Protein AF-A0A1W2DB39-F1 (afdb_monomer)

Solvent-accessible surface area (backbone atoms only — not comparable to full-atom values): 7922 Å² total; per-residue (Å²): 133,80,80,70,75,86,68,84,59,64,65,50,78,45,66,49,69,43,60,64,84,86,75,57,62,89,77,49,56,72,51,55,67,42,79,43,90,69,86,70,98,75,77,90,87,78,76,91,59,74,46,70,48,86,85,42,77,45,51,80,91,63,46,72,50,73,58,99,90,47,73,46,73,51,60,76,87,48,55,82,57,40,64,63,52,50,52,50,50,57,61,43,54,57,68,45,56,55,41,50,76,69,68,73,45,55,73,68,53,46,52,54,40,51,50,54,38,54,62,71,76,108

Mean predicted aligned error: 7.6 Å

Secondary structure (DSSP, 8-state):
-----------EE-SSEE--TTSSPTT--EE-SEE-S---S-----SS--EEETTEEE-TT-EEEEETTEEEEEPGGGHHHHHHHHHHHHHHHTTTHHHHHTT---HHHHHHHHHHHHHTT-

Nearest PDB structures (foldseek):
  3k4i-assembly1_B  TM=7.186E-01  e=4.879E-03  Pseudomonas syringae pv. tomato
  3k4i-assembly1_C  TM=7.081E-01  e=1.511E-02  Pseudomonas syringae pv. tomato
  2dsm-assembly1_A  TM=3.440E-01  e=7.310E+00  Bacillus subtilis

InterPro domains:
  IPR005493 Ribonuclease E inhibitor RraA/RraA-like protein [PF03737] (14-73)
  IPR036704 Ribonuclease E inhibitor RraA/RraA-like superfamily [SSF89562] (14-77)

Structure (mmCIF, N/CA/C/O backbone):
data_AF-A0A1W2DB39-F1
#
_entry.id   AF-A0A1W2DB39-F1
#
loop_
_atom_site.group_PDB
_atom_site.id
_atom_site.type_symbol
_atom_site.label_atom_id
_atom_site.label_alt_id
_atom_site.label_comp_id
_atom_site.label_asym_id
_atom_site.label_entity_id
_atom_site.label_seq_id
_atom_site.pdbx_PDB_ins_code
_atom_site.Cartn_x
_atom_site.Cartn_y
_atom_site.Cartn_z
_atom_site.occupancy
_atom_site.B_iso_or_equiv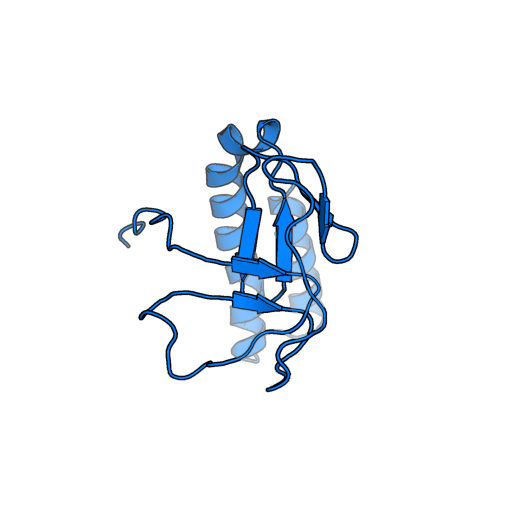
_atom_site.auth_seq_id
_atom_site.auth_comp_id
_atom_site.auth_asym_id
_atom_site.auth_atom_id
_atom_site.pdbx_PDB_model_num
ATOM 1 N N . MET A 1 1 ? 3.695 18.252 -16.732 1.00 35.41 1 MET A N 1
ATOM 2 C CA . MET A 1 1 ? 3.202 17.097 -15.960 1.00 35.41 1 MET A CA 1
ATOM 3 C C . MET A 1 1 ? 3.149 17.532 -14.507 1.00 35.41 1 MET A C 1
ATOM 5 O O . MET A 1 1 ? 4.174 17.596 -13.844 1.00 35.41 1 MET A O 1
ATOM 9 N N . THR A 1 2 ? 1.999 18.040 -14.079 1.00 26.38 2 THR A N 1
ATOM 10 C CA . THR A 1 2 ? 1.805 18.595 -12.738 1.00 26.38 2 THR A CA 1
ATOM 11 C C . THR A 1 2 ? 1.827 17.429 -11.761 1.00 26.38 2 THR A C 1
ATOM 13 O O . THR A 1 2 ? 0.973 16.551 -11.857 1.00 26.38 2 THR A O 1
ATOM 16 N N . LEU A 1 3 ? 2.811 17.386 -10.861 1.00 31.20 3 LEU A N 1
ATOM 17 C CA . LEU A 1 3 ? 2.738 16.519 -9.691 1.00 31.20 3 LEU A CA 1
ATOM 18 C C . LEU A 1 3 ? 1.482 16.955 -8.935 1.00 31.20 3 LEU A C 1
ATOM 20 O O . LEU A 1 3 ? 1.451 18.038 -8.350 1.00 31.20 3 LEU A O 1
ATOM 24 N N . SER A 1 4 ? 0.411 16.166 -9.050 1.00 30.66 4 SER A N 1
ATOM 25 C CA . SER A 1 4 ? -0.752 16.332 -8.190 1.00 30.66 4 SER A CA 1
ATOM 26 C C . SER A 1 4 ? -0.227 16.301 -6.758 1.00 30.66 4 SER A C 1
ATOM 28 O O . SER A 1 4 ? 0.588 15.421 -6.457 1.00 30.66 4 SER A O 1
ATOM 30 N N . PRO A 1 5 ? -0.632 17.231 -5.874 1.00 36.66 5 PRO A N 1
ATOM 31 C CA . PRO A 1 5 ? -0.315 17.080 -4.466 1.00 36.66 5 PRO A CA 1
ATOM 32 C C . PRO A 1 5 ? -0.752 15.671 -4.065 1.00 36.66 5 PRO A C 1
ATOM 34 O O . PRO A 1 5 ? -1.809 15.207 -4.508 1.00 36.66 5 PRO A O 1
ATOM 37 N N . VAL A 1 6 ? 0.083 14.972 -3.296 1.00 44.44 6 VAL A N 1
ATOM 38 C CA . VAL A 1 6 ? -0.325 13.768 -2.570 1.00 44.44 6 VAL A CA 1
ATOM 39 C C . VAL A 1 6 ? -1.415 14.240 -1.615 1.00 44.44 6 VAL A C 1
ATOM 41 O O . VAL A 1 6 ? -1.162 14.678 -0.495 1.00 44.44 6 VAL A O 1
ATOM 44 N N . ILE A 1 7 ? -2.640 14.312 -2.130 1.00 40.75 7 ILE A N 1
ATOM 45 C CA . ILE A 1 7 ? -3.831 14.568 -1.350 1.00 40.75 7 ILE A CA 1
ATOM 46 C C . ILE A 1 7 ? -3.890 13.365 -0.428 1.00 40.75 7 ILE A C 1
ATOM 48 O O . ILE A 1 7 ? -3.939 12.230 -0.897 1.00 40.75 7 ILE A O 1
ATOM 52 N N . ARG A 1 8 ? -3.848 13.626 0.877 1.00 53.25 8 ARG A N 1
ATOM 53 C CA . ARG A 1 8 ? -4.290 12.689 1.903 1.00 53.25 8 ARG A CA 1
ATOM 54 C C . ARG A 1 8 ? -5.754 12.371 1.601 1.00 53.25 8 ARG A C 1
ATOM 56 O O . ARG A 1 8 ? -6.651 13.034 2.118 1.00 53.25 8 ARG A O 1
ATOM 63 N N . ALA A 1 9 ? -5.987 11.455 0.668 1.00 58.12 9 ALA A N 1
ATOM 64 C CA . ALA A 1 9 ? -7.306 10.926 0.423 1.00 58.12 9 ALA A CA 1
ATOM 65 C C . ALA A 1 9 ? -7.680 10.157 1.693 1.00 58.12 9 ALA A C 1
ATOM 67 O O . ALA A 1 9 ? -6.843 9.429 2.231 1.00 58.12 9 ALA A O 1
ATOM 68 N N . PRO A 1 10 ? -8.873 10.385 2.250 1.00 68.62 10 PRO A N 1
ATOM 69 C CA . PRO A 1 10 ? -9.338 9.553 3.340 1.00 68.62 10 PRO A CA 1
ATOM 70 C C . PRO A 1 10 ? -9.423 8.112 2.813 1.00 68.62 10 PRO A C 1
ATOM 72 O O . PRO A 1 10 ? -10.058 7.862 1.794 1.00 68.62 10 PRO A O 1
ATOM 75 N N . GLU A 1 11 ? -8.730 7.194 3.475 1.00 85.06 11 GLU A N 1
ATOM 76 C CA . GLU A 1 11 ? -8.633 5.782 3.102 1.00 85.06 11 GLU A CA 1
ATOM 77 C C . GLU A 1 11 ? -8.730 4.909 4.353 1.00 85.06 11 GLU A C 1
ATOM 79 O O . GLU A 1 11 ? -8.538 5.391 5.476 1.00 85.06 11 GLU A O 1
ATOM 84 N N . ALA A 1 12 ? -9.033 3.626 4.167 1.00 91.69 12 ALA A N 1
ATOM 85 C CA . ALA A 1 12 ? -9.051 2.657 5.254 1.00 91.69 12 ALA A CA 1
ATOM 86 C C . ALA A 1 12 ? -8.316 1.373 4.876 1.00 91.69 12 ALA A C 1
ATOM 88 O O . ALA A 1 12 ? -8.427 0.864 3.761 1.00 91.69 12 ALA A O 1
ATOM 89 N N . GLN A 1 13 ? -7.621 0.804 5.856 1.00 93.25 13 GLN A N 1
ATOM 90 C CA . GLN A 1 13 ? -7.027 -0.515 5.749 1.00 93.25 13 GLN A CA 1
ATOM 91 C C . GLN A 1 13 ? -7.474 -1.376 6.926 1.00 93.25 13 GLN A C 1
ATOM 93 O O . GLN A 1 13 ? -7.499 -0.922 8.069 1.00 93.25 13 GLN A O 1
ATOM 98 N N . THR A 1 14 ? -7.830 -2.625 6.647 1.00 93.19 14 THR A N 1
ATOM 99 C CA . THR A 1 14 ? -8.242 -3.590 7.663 1.00 93.19 14 THR A CA 1
ATOM 100 C C . THR A 1 14 ? -7.838 -5.000 7.257 1.00 93.19 14 THR A C 1
ATOM 102 O O . THR A 1 14 ? -7.859 -5.353 6.081 1.00 93.19 14 THR A O 1
ATOM 105 N N . ASN A 1 15 ? -7.491 -5.833 8.234 1.00 94.69 15 ASN A N 1
ATOM 106 C CA . ASN A 1 15 ? -7.365 -7.278 8.041 1.00 94.69 15 ASN A CA 1
ATOM 107 C C . ASN A 1 15 ? -8.692 -8.027 8.258 1.00 94.69 15 ASN A C 1
ATOM 109 O O . ASN A 1 15 ? -8.723 -9.254 8.222 1.00 94.69 15 ASN A O 1
ATOM 113 N N . GLY A 1 16 ? -9.784 -7.291 8.479 1.00 93.06 16 GLY A N 1
ATOM 114 C CA . GLY A 1 16 ? -11.143 -7.810 8.544 1.00 93.06 16 GLY A CA 1
ATOM 115 C C . GLY A 1 16 ? -11.899 -7.709 7.218 1.00 93.06 16 GLY A C 1
ATOM 116 O O . GLY A 1 16 ? -11.320 -7.549 6.144 1.00 93.06 16 GLY A O 1
ATOM 117 N N . ILE A 1 17 ? -13.222 -7.796 7.324 1.00 92.50 17 ILE A N 1
ATOM 118 C CA . ILE A 1 17 ? -14.179 -7.688 6.216 1.00 92.50 17 ILE A CA 1
ATOM 119 C C . ILE A 1 17 ? -14.795 -6.289 6.144 1.00 92.50 17 ILE A C 1
ATOM 121 O O . ILE A 1 17 ? -14.853 -5.578 7.149 1.00 92.50 17 ILE A O 1
ATOM 125 N N . VAL A 1 18 ? -15.283 -5.911 4.964 1.00 92.81 18 VAL A N 1
ATOM 126 C CA . VAL A 1 18 ? -15.991 -4.643 4.727 1.00 92.81 18 VAL A CA 1
ATOM 127 C C . VAL A 1 18 ? -17.330 -4.871 4.028 1.00 92.81 18 VAL A C 1
ATOM 129 O O . VAL A 1 18 ? -17.523 -5.878 3.347 1.00 92.81 18 VAL A O 1
ATOM 132 N N . ARG A 1 19 ? -18.258 -3.927 4.204 1.00 92.50 19 ARG A N 1
ATOM 133 C CA . ARG A 1 19 ? -19.613 -3.942 3.631 1.00 92.50 19 ARG A CA 1
ATOM 134 C C . ARG A 1 19 ? -19.997 -2.558 3.109 1.00 92.50 19 ARG A C 1
ATOM 136 O O . ARG A 1 19 ? -19.197 -1.633 3.196 1.00 92.50 19 ARG A O 1
ATOM 143 N N . ASP A 1 20 ? -21.214 -2.440 2.581 1.00 91.44 20 ASP A N 1
ATOM 144 C CA . ASP A 1 20 ? -21.807 -1.177 2.117 1.00 91.44 20 ASP A CA 1
ATOM 145 C C . ASP A 1 20 ? -20.953 -0.469 1.043 1.00 91.44 20 ASP A C 1
ATOM 147 O O . ASP A 1 20 ? -20.793 0.747 1.038 1.00 91.44 20 ASP A O 1
ATOM 151 N N . MET A 1 21 ? -20.404 -1.242 0.095 1.00 88.69 21 MET A N 1
ATOM 152 C CA . MET A 1 21 ? -19.509 -0.738 -0.963 1.00 88.69 21 MET A CA 1
ATOM 153 C C . MET A 1 21 ? -20.148 0.331 -1.867 1.00 88.69 21 MET A C 1
ATOM 155 O O . MET A 1 21 ? -19.435 1.047 -2.563 1.00 88.69 21 MET A O 1
ATOM 159 N N . THR A 1 22 ? -21.480 0.424 -1.879 1.00 88.62 22 THR A N 1
ATOM 160 C CA . THR A 1 22 ? -22.242 1.445 -2.614 1.00 88.62 22 THR A CA 1
ATOM 161 C C . THR A 1 22 ? -22.401 2.754 -1.850 1.00 88.62 22 THR A C 1
ATOM 163 O O . THR A 1 22 ? -22.751 3.758 -2.460 1.00 88.62 22 THR A O 1
ATOM 166 N N . ASP A 1 23 ? -22.140 2.744 -0.542 1.00 91.44 23 ASP A N 1
ATOM 167 C CA . ASP A 1 23 ? -22.402 3.865 0.366 1.00 91.44 23 ASP A CA 1
ATOM 168 C C . ASP A 1 23 ? -21.093 4.542 0.813 1.00 91.44 23 ASP A C 1
ATOM 170 O O . ASP A 1 23 ? -21.086 5.424 1.675 1.00 91.44 23 ASP A O 1
ATOM 174 N N . LEU A 1 24 ? -19.966 4.132 0.223 1.00 88.12 24 LEU A N 1
ATOM 175 C CA . LEU A 1 24 ? -18.664 4.740 0.455 1.00 88.12 24 LEU A CA 1
ATOM 176 C C . LEU A 1 24 ? -18.602 6.141 -0.170 1.00 88.12 24 LEU A C 1
ATOM 178 O O . LEU A 1 24 ? -19.106 6.343 -1.277 1.00 88.12 24 LEU A O 1
ATOM 182 N N . PRO A 1 25 ? -17.938 7.110 0.488 1.00 88.56 25 PRO A N 1
ATOM 183 C CA . PRO A 1 25 ? -17.662 8.397 -0.130 1.00 88.56 25 PRO A CA 1
ATOM 184 C C . PRO A 1 25 ? -16.869 8.236 -1.429 1.00 88.56 25 PRO A C 1
ATOM 186 O O . PRO A 1 25 ? -16.008 7.356 -1.549 1.00 88.56 25 PRO A O 1
ATOM 189 N N . ASP A 1 26 ? -17.092 9.147 -2.375 1.00 84.94 26 ASP A N 1
ATOM 190 C CA . ASP A 1 26 ? -16.281 9.216 -3.586 1.00 84.94 26 ASP A CA 1
ATOM 191 C C . ASP A 1 26 ? -14.790 9.295 -3.229 1.00 84.94 26 ASP A C 1
ATOM 193 O O . ASP A 1 26 ? -14.364 10.135 -2.433 1.00 84.94 26 ASP A O 1
ATOM 197 N N . ARG A 1 27 ? -13.983 8.441 -3.872 1.00 84.50 27 ARG A N 1
ATOM 198 C CA . ARG A 1 27 ? -12.521 8.370 -3.689 1.00 84.50 27 ARG A CA 1
ATOM 199 C C . ARG A 1 27 ? -12.080 8.004 -2.263 1.00 84.50 27 ARG A C 1
ATOM 201 O O . ARG A 1 27 ? -11.032 8.473 -1.827 1.00 84.50 27 ARG A O 1
ATOM 208 N N . PHE A 1 28 ? -12.834 7.142 -1.579 1.00 87.69 28 PHE A N 1
ATOM 209 C CA . PHE A 1 28 ? -12.417 6.503 -0.328 1.00 87.69 28 PHE A CA 1
ATOM 210 C C . PHE A 1 28 ? -11.946 5.060 -0.596 1.00 87.69 28 PHE A C 1
ATOM 212 O O . PHE A 1 28 ? -12.761 4.133 -0.559 1.00 87.69 28 PHE A O 1
ATOM 219 N N . PRO A 1 29 ? -10.666 4.833 -0.952 1.00 88.75 29 PRO A N 1
ATOM 220 C CA . PRO A 1 29 ? -10.175 3.484 -1.191 1.00 88.75 29 PRO A CA 1
ATOM 221 C C . PRO A 1 29 ? -10.130 2.688 0.116 1.00 88.75 29 PRO A C 1
ATOM 223 O O . PRO A 1 29 ? -9.798 3.214 1.182 1.00 88.75 29 PRO A O 1
ATOM 226 N N . ILE A 1 30 ? -10.459 1.399 0.015 1.00 92.06 30 ILE A N 1
ATOM 227 C CA . ILE A 1 30 ? -10.397 0.464 1.135 1.00 92.06 30 ILE A CA 1
ATOM 228 C C . ILE A 1 30 ? -9.635 -0.788 0.722 1.00 92.06 30 ILE A C 1
ATOM 230 O O . ILE A 1 30 ? -9.984 -1.430 -0.269 1.00 92.06 30 ILE A O 1
ATOM 234 N N . LEU A 1 31 ? -8.632 -1.159 1.516 1.00 93.00 31 LEU A N 1
ATOM 235 C CA . LEU A 1 31 ? -7.978 -2.463 1.445 1.00 93.00 31 LEU A CA 1
ATOM 236 C C . LEU A 1 31 ? -8.442 -3.324 2.622 1.00 93.00 31 LEU A C 1
ATOM 238 O O . LEU A 1 31 ? -8.239 -2.967 3.784 1.00 93.00 31 LEU A O 1
ATOM 242 N N . ALA A 1 32 ? -9.076 -4.453 2.314 1.00 94.19 32 ALA A N 1
ATOM 243 C CA . ALA A 1 32 ? -9.693 -5.351 3.285 1.00 94.19 32 ALA A CA 1
ATOM 244 C C . ALA A 1 32 ? -9.380 -6.819 2.974 1.00 94.19 32 ALA A C 1
ATOM 246 O O . ALA 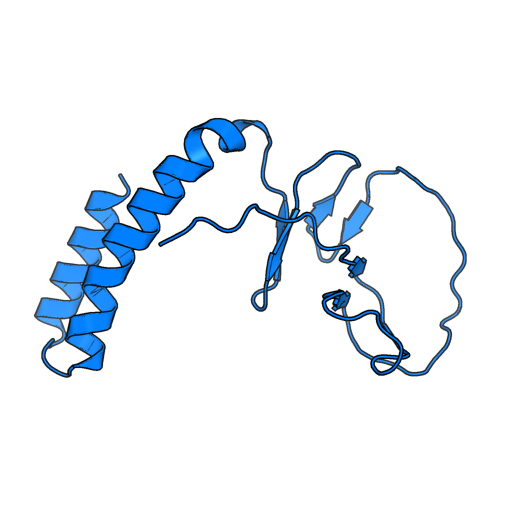A 1 32 ? -9.042 -7.162 1.843 1.00 94.19 32 ALA A O 1
ATOM 247 N N . GLY A 1 33 ? -9.554 -7.698 3.962 1.00 93.50 33 GLY A N 1
ATOM 248 C CA . GLY A 1 33 ? -9.437 -9.151 3.781 1.00 93.50 33 GLY A CA 1
ATOM 249 C C . GLY A 1 33 ? -10.577 -9.781 2.998 1.00 93.50 33 GLY A C 1
ATOM 250 O O . GLY A 1 33 ? -10.443 -10.898 2.508 1.00 93.50 33 GLY A O 1
ATOM 251 N N . GLY A 1 34 ? -11.690 -9.069 2.857 1.00 93.25 34 GLY A N 1
ATOM 252 C CA . GLY A 1 34 ? -12.809 -9.509 2.045 1.00 93.25 34 GLY A CA 1
ATOM 253 C C . GLY A 1 34 ? -13.990 -8.555 2.116 1.00 93.25 34 GLY A C 1
ATOM 254 O O . GLY A 1 34 ? -14.000 -7.600 2.893 1.00 93.25 34 GLY A O 1
ATOM 255 N N . ILE A 1 35 ? -14.994 -8.852 1.299 1.00 94.00 35 ILE A N 1
ATOM 256 C CA . ILE A 1 35 ? -16.295 -8.188 1.316 1.00 94.00 35 ILE A CA 1
ATOM 257 C C . ILE A 1 35 ? -17.302 -9.194 1.861 1.00 94.00 35 ILE A C 1
ATOM 259 O O . ILE A 1 35 ? -17.395 -10.304 1.339 1.00 94.00 35 ILE A O 1
ATOM 263 N N . ASP A 1 36 ? -18.050 -8.816 2.892 1.00 91.69 36 ASP A N 1
ATOM 264 C CA . ASP A 1 36 ? -19.061 -9.681 3.501 1.00 91.69 36 ASP A CA 1
ATOM 265 C C . ASP A 1 36 ? -20.194 -8.822 4.096 1.00 91.69 36 ASP A C 1
ATOM 267 O O . ASP A 1 36 ? -19.911 -7.815 4.743 1.00 91.69 36 ASP A O 1
ATOM 271 N N . PRO A 1 37 ? -21.479 -9.164 3.874 1.00 90.31 37 PRO A N 1
ATOM 272 C CA . PRO A 1 37 ? -22.613 -8.360 4.339 1.00 90.31 37 PRO A CA 1
ATOM 273 C C . PRO A 1 37 ? -22.885 -8.475 5.851 1.00 90.31 37 PRO A C 1
ATOM 275 O O . PRO A 1 37 ? -23.749 -7.769 6.375 1.00 90.31 37 PRO A O 1
ATOM 278 N N . SER A 1 38 ? -22.208 -9.382 6.559 1.00 84.25 38 SER A N 1
ATOM 279 C CA . SER A 1 38 ? -22.352 -9.584 7.998 1.00 84.25 38 SER A CA 1
ATOM 280 C C . SER A 1 38 ? -21.866 -8.374 8.790 1.00 84.25 38 SER A C 1
ATOM 282 O O . SER A 1 38 ? -20.951 -7.651 8.405 1.00 84.25 38 SER A O 1
ATOM 284 N N . HIS A 1 39 ? -22.454 -8.185 9.969 1.00 75.94 39 HIS A N 1
ATOM 285 C CA . HIS A 1 39 ? -22.038 -7.132 10.893 1.00 75.94 39 HIS A CA 1
ATOM 286 C C . HIS A 1 39 ? -20.774 -7.505 11.679 1.00 75.94 39 HIS A C 1
ATOM 288 O O . HIS A 1 39 ? -20.172 -6.634 12.303 1.00 75.94 39 HIS A O 1
ATOM 294 N N . GLY A 1 40 ? -20.372 -8.784 11.653 1.00 75.31 40 GLY A N 1
ATOM 295 C CA . GLY A 1 40 ? -19.339 -9.320 12.536 1.00 75.31 40 GLY A CA 1
ATOM 296 C C . GLY A 1 40 ? -19.714 -9.187 14.020 1.00 75.31 40 GLY A C 1
ATOM 297 O O . GLY A 1 40 ? -20.559 -8.389 14.416 1.00 75.31 40 GLY A O 1
ATOM 298 N N . PHE A 1 41 ? -19.092 -9.982 14.886 1.00 85.75 41 PHE A N 1
ATOM 299 C CA . PHE A 1 41 ? 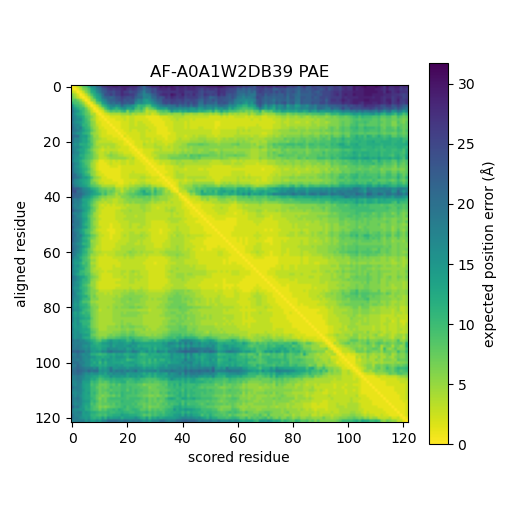-19.140 -9.720 16.326 1.00 85.75 41 PHE A CA 1
ATOM 300 C C . PHE A 1 41 ? -17.898 -8.908 16.694 1.00 85.75 41 PHE A C 1
ATOM 302 O O . PHE A 1 41 ? -16.871 -9.467 17.077 1.00 85.75 41 PHE A O 1
ATOM 309 N N . VAL A 1 42 ? -17.969 -7.593 16.472 1.00 86.25 42 VAL A N 1
ATOM 310 C CA . VAL A 1 42 ? -16.847 -6.662 16.653 1.00 86.25 42 VAL A CA 1
ATOM 311 C C . VAL A 1 42 ? -17.164 -5.620 17.721 1.00 86.25 42 VAL A C 1
ATOM 313 O O . VAL A 1 42 ? -18.286 -5.130 17.828 1.00 86.25 42 VAL A O 1
ATOM 316 N N . HIS A 1 43 ? -16.155 -5.242 18.497 1.00 91.50 43 HIS A N 1
ATOM 317 C CA . HIS A 1 43 ? -16.212 -4.117 19.425 1.00 91.50 43 HIS A CA 1
ATOM 318 C C . HIS A 1 43 ? -14.838 -3.453 19.470 1.00 91.50 43 HIS A C 1
ATOM 320 O O . HIS A 1 43 ? -13.805 -4.121 19.394 1.00 91.50 43 HIS A O 1
ATOM 326 N N . VAL A 1 44 ? -14.818 -2.128 19.596 1.00 92.94 44 VAL A N 1
ATOM 327 C CA . VAL A 1 44 ? -13.568 -1.374 19.724 1.00 92.94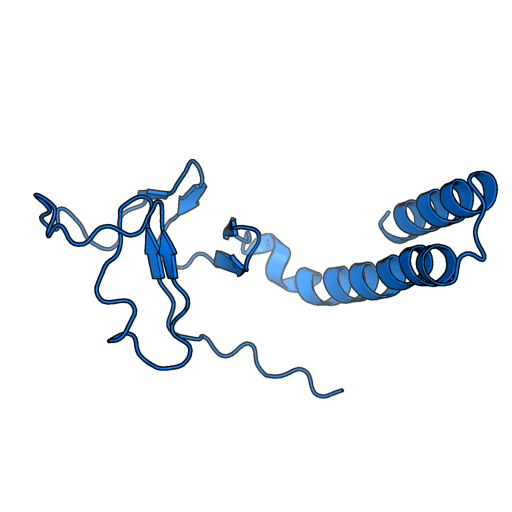 44 VAL A CA 1
ATOM 328 C C . VAL A 1 44 ? -12.933 -1.714 21.070 1.00 92.94 44 VAL A C 1
ATOM 330 O O . VAL A 1 44 ? -13.577 -1.604 22.113 1.00 92.94 44 VAL A O 1
ATOM 333 N N . ARG A 1 45 ? -11.681 -2.171 21.042 1.00 95.25 45 ARG A N 1
ATOM 334 C CA . ARG A 1 45 ? -10.894 -2.464 22.247 1.00 95.25 45 ARG A CA 1
ATOM 335 C C . ARG A 1 45 ? -10.039 -1.273 22.646 1.00 95.25 45 ARG A C 1
ATOM 337 O O . ARG A 1 45 ? -10.064 -0.862 23.799 1.00 95.25 45 ARG A O 1
ATOM 344 N N . GLU A 1 46 ? -9.303 -0.745 21.681 1.00 95.62 46 GLU A N 1
ATOM 345 C CA . GLU A 1 46 ? -8.264 0.256 21.872 1.00 95.62 46 GLU A CA 1
ATOM 346 C C . GLU A 1 46 ? -8.223 1.177 20.648 1.00 95.62 46 GLU A C 1
ATOM 348 O O . GLU A 1 46 ? -8.673 0.808 19.560 1.00 95.62 46 GLU A O 1
ATOM 353 N N . ILE A 1 47 ? -7.703 2.386 20.840 1.00 94.81 47 ILE A N 1
ATOM 354 C CA . ILE A 1 47 ? -7.444 3.377 19.794 1.00 94.81 47 ILE A CA 1
ATOM 355 C C . ILE A 1 47 ? -6.002 3.843 19.989 1.00 94.81 47 ILE A C 1
ATOM 357 O O . ILE A 1 47 ? -5.531 3.901 21.125 1.00 94.81 47 ILE A O 1
ATOM 361 N N . ASP A 1 48 ? -5.321 4.177 18.892 1.00 94.75 48 ASP A N 1
ATOM 362 C CA . ASP A 1 48 ? -3.943 4.681 18.927 1.00 94.75 48 ASP A CA 1
ATOM 363 C C . ASP A 1 48 ? -2.956 3.689 19.574 1.00 94.75 48 ASP A C 1
ATOM 365 O O . ASP A 1 48 ? -2.066 4.049 20.341 1.00 94.75 48 ASP A O 1
ATOM 369 N N . GLN A 1 49 ? -3.155 2.398 19.307 1.00 97.12 49 GLN A N 1
ATOM 370 C CA . GLN A 1 49 ? -2.229 1.344 19.715 1.00 97.12 49 GLN A CA 1
ATOM 371 C C . GLN A 1 49 ? -1.561 0.732 18.484 1.00 97.12 49 GLN A C 1
ATOM 373 O O . GLN A 1 49 ? -2.191 0.667 17.423 1.00 97.12 49 GLN A O 1
ATOM 378 N N . PRO A 1 50 ? -0.297 0.286 18.595 1.00 96.81 50 PRO A N 1
ATOM 379 C CA . PRO A 1 50 ? 0.338 -0.489 17.543 1.00 96.81 50 PRO A CA 1
ATOM 380 C C . PRO A 1 50 ? -0.470 -1.751 17.228 1.00 96.81 50 PRO A C 1
ATOM 382 O O . PRO A 1 50 ? -0.885 -2.475 18.131 1.00 96.81 50 PRO A O 1
ATOM 385 N N . VAL A 1 51 ? -0.665 -2.024 15.943 1.00 96.19 51 VAL A N 1
ATOM 386 C CA . VAL A 1 51 ? -1.398 -3.192 15.444 1.00 96.19 51 VAL A CA 1
ATOM 387 C C . VAL A 1 51 ? -0.613 -3.882 14.338 1.00 96.19 51 VAL A C 1
ATOM 389 O O . VAL A 1 51 ? 0.331 -3.326 13.778 1.00 96.19 51 VAL A O 1
ATOM 392 N N . GLU A 1 52 ? -1.035 -5.094 13.996 1.00 96.69 52 GLU A N 1
ATOM 393 C CA . GLU A 1 52 ? -0.553 -5.812 12.824 1.00 96.69 52 GLU A CA 1
ATOM 394 C C . GLU A 1 52 ? -1.709 -6.022 11.842 1.00 96.69 52 GLU A C 1
ATOM 396 O O . GLU A 1 52 ? -2.753 -6.579 12.193 1.00 96.69 52 GLU A O 1
ATOM 401 N N . VAL A 1 53 ? -1.522 -5.581 10.599 1.00 95.44 53 VAL A N 1
ATOM 402 C CA . VAL A 1 53 ? -2.491 -5.745 9.511 1.00 95.44 53 VAL A CA 1
ATOM 403 C C . VAL A 1 53 ? -1.850 -6.628 8.446 1.00 95.44 53 VAL A C 1
ATOM 405 O O . VAL A 1 53 ? -0.923 -6.201 7.772 1.00 95.44 53 VAL A O 1
ATOM 408 N N . PHE A 1 54 ? -2.306 -7.876 8.310 1.00 94.75 54 PHE A N 1
ATOM 409 C CA . PHE A 1 54 ? -1.704 -8.873 7.405 1.00 94.75 54 PHE A CA 1
ATOM 410 C C . PHE A 1 54 ? -0.176 -9.032 7.552 1.00 94.75 54 PHE A C 1
ATOM 412 O O . PHE A 1 54 ? 0.538 -9.095 6.556 1.00 94.75 54 PHE A O 1
ATOM 419 N N . GLY A 1 55 ? 0.353 -9.074 8.779 1.00 95.06 55 GLY A N 1
ATOM 420 C CA . GLY A 1 55 ? 1.803 -9.151 9.003 1.00 95.06 55 GLY A CA 1
ATOM 421 C C . GLY A 1 55 ? 2.534 -7.807 8.934 1.00 95.06 55 GLY A C 1
ATOM 422 O O . GLY A 1 55 ? 3.719 -7.748 9.252 1.00 95.06 55 GLY A O 1
ATOM 423 N N . MET A 1 56 ? 1.859 -6.720 8.542 1.00 95.88 56 MET A N 1
ATOM 424 C CA . MET A 1 56 ? 2.443 -5.382 8.496 1.00 95.88 56 MET A CA 1
ATOM 425 C C . MET A 1 56 ? 2.272 -4.676 9.850 1.00 95.88 56 MET A C 1
ATOM 427 O O . MET A 1 56 ? 1.132 -4.394 10.234 1.00 95.8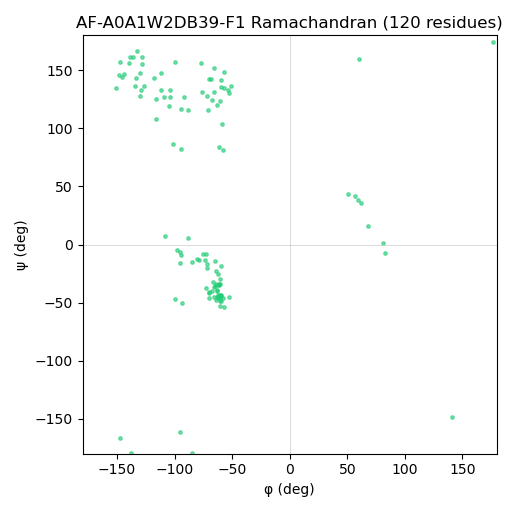8 56 MET A O 1
ATOM 431 N N . PRO A 1 57 ? 3.360 -4.347 10.571 1.00 96.12 57 PRO A N 1
ATOM 432 C CA . PRO A 1 57 ? 3.275 -3.582 11.809 1.00 96.12 57 PRO A CA 1
ATOM 433 C C . PRO A 1 57 ? 2.925 -2.125 11.502 1.00 96.12 57 PRO A C 1
ATOM 435 O O . PRO A 1 57 ? 3.604 -1.471 10.714 1.00 96.12 57 PRO A O 1
ATOM 438 N N . VAL A 1 58 ? 1.889 -1.599 12.149 1.00 95.00 58 VAL A N 1
ATOM 439 C CA . VAL A 1 58 ? 1.410 -0.224 11.969 1.00 95.00 58 VAL A CA 1
ATOM 440 C C . VAL A 1 58 ? 1.283 0.442 13.331 1.00 95.00 58 VAL A C 1
ATOM 442 O O . VAL A 1 58 ? 0.711 -0.119 14.260 1.00 95.00 58 VAL A O 1
ATOM 445 N N . ALA A 1 59 ? 1.798 1.663 13.440 1.00 95.00 59 ALA A N 1
ATOM 446 C CA . ALA A 1 59 ? 1.639 2.518 14.610 1.00 95.00 59 ALA A CA 1
ATOM 447 C C . ALA A 1 59 ? 1.125 3.893 14.173 1.00 95.00 59 ALA A C 1
ATOM 449 O O . ALA A 1 59 ? 1.234 4.268 13.005 1.00 95.00 59 ALA A O 1
ATOM 450 N N . GLN A 1 60 ? 0.570 4.672 15.098 1.00 93.62 60 GLN A N 1
ATOM 451 C CA . GLN A 1 60 ? 0.144 6.029 14.772 1.00 93.62 60 GLN A CA 1
ATOM 452 C C . GLN A 1 60 ? 1.318 6.891 14.286 1.00 93.62 60 GLN A C 1
ATOM 454 O O . GLN A 1 60 ? 2.434 6.811 14.797 1.00 93.62 60 GLN A O 1
ATOM 459 N N . GLY A 1 61 ? 1.048 7.743 13.293 1.00 90.88 61 GLY A N 1
ATOM 460 C CA . GLY A 1 61 ? 2.022 8.696 12.752 1.00 90.88 61 GLY A CA 1
ATOM 461 C C . GLY A 1 61 ? 3.005 8.107 11.736 1.00 90.88 61 GLY A C 1
ATOM 462 O O . GLY A 1 61 ? 3.856 8.839 11.224 1.00 90.88 61 GLY A O 1
ATOM 463 N N . VAL A 1 62 ? 2.891 6.816 11.411 1.00 91.88 62 VAL A N 1
ATOM 464 C CA . VAL A 1 62 ? 3.636 6.223 10.295 1.00 91.88 62 VAL A CA 1
ATOM 465 C C . VAL A 1 62 ? 3.000 6.599 8.959 1.00 91.88 62 VAL A C 1
ATOM 467 O O . VAL A 1 62 ? 1.809 6.902 8.875 1.00 91.88 62 VAL A O 1
ATOM 470 N N . PHE A 1 63 ? 3.805 6.560 7.901 1.00 92.81 63 PHE A N 1
ATOM 471 C CA . PHE A 1 63 ? 3.318 6.711 6.538 1.00 92.81 63 PHE A CA 1
ATOM 472 C C . PHE A 1 63 ? 3.005 5.329 5.988 1.00 92.81 63 PHE A C 1
ATOM 474 O O . PHE A 1 63 ? 3.855 4.446 6.035 1.00 92.81 63 PHE A O 1
ATOM 481 N N . VAL A 1 64 ? 1.797 5.144 5.471 1.00 92.44 64 VAL A N 1
ATOM 482 C CA . VAL A 1 64 ? 1.404 3.935 4.748 1.00 92.44 64 VAL A CA 1
ATOM 483 C C . VAL A 1 64 ? 1.209 4.331 3.295 1.00 92.44 64 VAL A C 1
ATOM 485 O O . VAL A 1 64 ? 0.598 5.358 3.007 1.00 92.44 64 VAL A O 1
ATOM 488 N N . HIS A 1 65 ? 1.773 3.546 2.386 1.00 91.88 65 HIS A N 1
ATOM 489 C CA . HIS A 1 65 ? 1.412 3.591 0.979 1.00 91.88 65 HIS A CA 1
ATOM 490 C C . HIS A 1 65 ? 0.530 2.394 0.672 1.00 91.88 65 HIS A C 1
ATOM 492 O O . HIS A 1 65 ? 0.871 1.278 1.060 1.00 91.88 65 HIS A O 1
ATOM 498 N N . ALA A 1 66 ? -0.576 2.642 -0.018 1.00 92.00 66 ALA A N 1
ATOM 499 C CA . ALA A 1 66 ? -1.541 1.638 -0.419 1.00 92.00 66 ALA A CA 1
ATOM 500 C C . ALA A 1 66 ? -1.926 1.835 -1.888 1.00 92.00 66 ALA A C 1
ATOM 502 O O . ALA A 1 66 ? -2.175 2.956 -2.337 1.00 92.00 66 ALA A O 1
ATOM 503 N N . ASP A 1 67 ? -1.994 0.737 -2.630 1.00 90.56 67 ASP A N 1
ATOM 504 C CA . ASP A 1 67 ? -2.465 0.700 -4.007 1.00 90.56 67 ASP A CA 1
ATOM 505 C C . ASP A 1 67 ? -3.166 -0.640 -4.308 1.00 90.56 67 ASP A C 1
ATOM 507 O O . ASP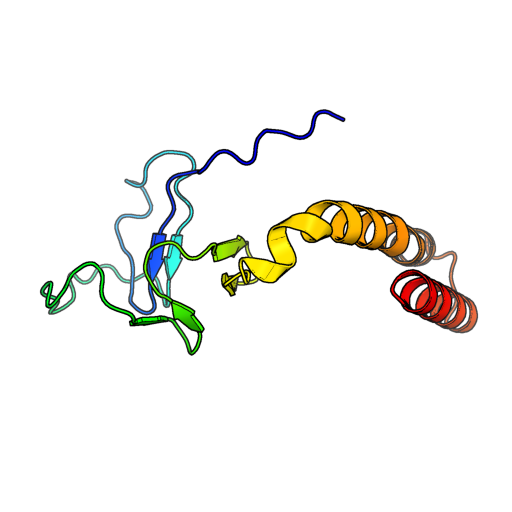 A 1 67 ? -3.513 -1.414 -3.415 1.00 90.56 67 ASP A O 1
ATOM 511 N N . ARG A 1 68 ? -3.403 -0.931 -5.591 1.00 90.00 68 ARG A N 1
ATOM 512 C CA . ARG A 1 68 ? -4.027 -2.192 -6.028 1.00 90.00 68 ARG A CA 1
ATOM 513 C C . ARG A 1 68 ? -3.184 -3.446 -5.738 1.00 90.00 68 ARG A C 1
ATOM 515 O O . ARG A 1 68 ? -3.691 -4.552 -5.908 1.00 90.00 68 ARG A O 1
ATOM 522 N N . HIS A 1 69 ? -1.906 -3.294 -5.403 1.00 92.25 69 HIS A N 1
ATOM 523 C CA . HIS A 1 69 ? -0.970 -4.379 -5.119 1.00 92.25 69 HIS A CA 1
ATOM 524 C C . HIS A 1 69 ? -0.867 -4.681 -3.622 1.00 92.25 69 HIS A C 1
ATOM 526 O O . HIS A 1 69 ? -0.423 -5.767 -3.254 1.00 92.25 69 HIS A O 1
ATOM 532 N N . GLY A 1 70 ? -1.336 -3.776 -2.764 1.00 92.19 70 GLY A N 1
ATOM 533 C CA . GLY A 1 70 ? -1.403 -3.975 -1.323 1.00 92.19 70 GLY A CA 1
ATOM 534 C C . GLY A 1 70 ? -1.040 -2.702 -0.579 1.00 92.19 70 GLY A C 1
ATOM 535 O O . GLY A 1 70 ? -1.291 -1.602 -1.063 1.00 92.19 70 GLY A O 1
ATOM 536 N N . ALA A 1 71 ? -0.449 -2.851 0.605 1.00 93.75 71 ALA A N 1
ATOM 537 C CA . ALA A 1 71 ? 0.070 -1.716 1.351 1.00 93.75 71 ALA A CA 1
ATOM 538 C C . ALA A 1 71 ? 1.407 -2.026 2.019 1.00 93.75 71 ALA A C 1
ATOM 540 O O . ALA A 1 71 ? 1.714 -3.180 2.316 1.00 93.75 71 ALA A O 1
ATOM 541 N N . THR A 1 72 ? 2.168 -0.971 2.289 1.00 94.75 72 THR A N 1
ATOM 542 C CA . THR A 1 72 ? 3.426 -1.028 3.031 1.00 94.75 72 THR A CA 1
ATOM 543 C C . THR A 1 72 ? 3.594 0.207 3.908 1.00 94.75 72 THR A C 1
ATOM 545 O O . THR A 1 72 ? 3.208 1.315 3.527 1.00 94.75 72 THR A O 1
ATOM 548 N N . VAL A 1 73 ? 4.232 0.043 5.067 1.00 95.12 73 VAL A N 1
ATOM 549 C CA . VAL A 1 73 ? 4.719 1.176 5.860 1.00 95.1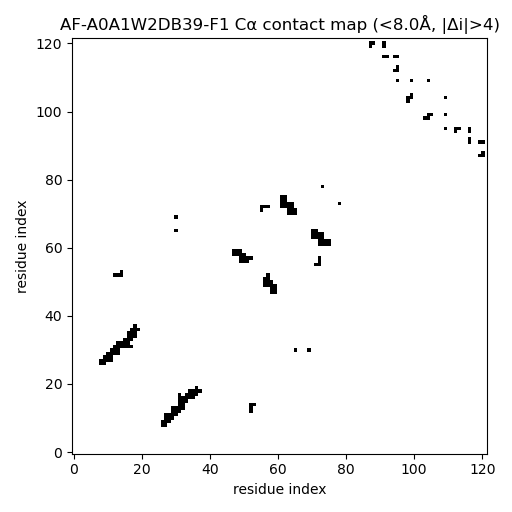2 73 VAL A CA 1
ATOM 550 C C . VAL A 1 73 ? 5.980 1.733 5.207 1.00 95.12 73 VAL A C 1
ATOM 552 O O . VAL A 1 73 ? 6.907 0.990 4.887 1.00 95.12 73 VAL A O 1
ATOM 555 N N . ILE A 1 74 ? 6.023 3.050 5.029 1.00 94.50 74 ILE A N 1
ATOM 556 C CA . ILE A 1 74 ? 7.196 3.795 4.583 1.00 94.50 74 ILE A CA 1
ATOM 557 C C . ILE A 1 74 ? 7.940 4.304 5.826 1.00 94.50 74 ILE A C 1
ATOM 559 O O . ILE A 1 74 ? 7.398 5.128 6.575 1.00 94.50 74 ILE A O 1
ATOM 563 N N . PRO A 1 75 ? 9.191 3.865 6.058 1.00 92.62 75 PRO A N 1
ATOM 564 C CA . PRO A 1 75 ? 10.009 4.398 7.139 1.00 92.62 75 PRO A CA 1
ATOM 565 C C . PRO A 1 75 ? 10.228 5.906 6.987 1.00 92.62 75 PRO A C 1
ATOM 567 O O . PRO A 1 75 ? 10.589 6.394 5.919 1.00 92.62 75 PRO A O 1
ATOM 570 N N . GLN A 1 76 ? 10.091 6.668 8.072 1.00 91.62 76 GLN A N 1
ATOM 571 C CA . GLN A 1 76 ? 10.292 8.123 8.010 1.00 91.62 76 GLN A CA 1
ATOM 572 C C . GLN A 1 76 ? 11.708 8.511 7.560 1.00 91.62 76 GLN A C 1
ATOM 574 O O . GLN A 1 76 ? 11.896 9.542 6.918 1.00 91.62 76 GLN A O 1
ATOM 579 N N . THR A 1 77 ? 12.698 7.665 7.853 1.00 93.88 77 THR A N 1
ATOM 580 C CA . THR A 1 77 ? 14.099 7.859 7.460 1.00 93.88 77 THR A CA 1
ATOM 581 C C . THR A 1 77 ? 14.305 7.874 5.949 1.00 93.88 77 THR A C 1
ATOM 583 O O . THR A 1 77 ? 15.262 8.492 5.489 1.00 93.88 77 THR A O 1
ATOM 586 N N . VAL A 1 78 ? 13.420 7.236 5.173 1.00 92.75 78 VAL A N 1
ATOM 587 C CA . VAL A 1 78 ? 13.533 7.196 3.710 1.00 92.75 78 VAL A CA 1
ATOM 588 C C . VAL A 1 78 ? 12.723 8.289 3.021 1.00 92.75 78 VAL A C 1
ATOM 590 O O . VAL A 1 78 ? 12.913 8.491 1.829 1.00 92.75 78 VAL A O 1
ATOM 593 N N . LEU A 1 79 ? 11.869 9.035 3.734 1.00 91.56 79 LEU A N 1
ATOM 594 C CA . LEU A 1 79 ? 11.047 10.092 3.129 1.00 91.56 79 LEU A CA 1
ATOM 595 C C . LEU A 1 79 ? 11.868 11.196 2.446 1.00 91.56 79 LEU A C 1
ATOM 597 O O . LEU A 1 79 ? 11.481 11.578 1.341 1.00 91.56 79 LEU A O 1
ATOM 601 N N . PRO A 1 80 ? 12.979 11.710 3.024 1.00 94.19 80 PRO A N 1
ATOM 602 C CA . PRO A 1 80 ? 13.755 12.754 2.361 1.00 94.19 80 PRO A CA 1
ATOM 603 C C . PRO A 1 80 ? 14.314 12.342 0.984 1.00 94.19 80 PRO A C 1
ATOM 605 O O . PRO A 1 80 ? 14.098 13.095 0.037 1.00 94.19 80 PRO A O 1
ATOM 608 N N . PRO A 1 81 ? 14.975 11.173 0.814 1.00 94.94 81 PRO A N 1
ATOM 609 C CA . PRO A 1 81 ? 15.457 10.747 -0.503 1.00 94.94 81 PRO A CA 1
ATOM 610 C C . PRO A 1 81 ? 14.380 10.116 -1.399 1.00 94.94 81 PRO A C 1
ATOM 612 O O . PRO A 1 81 ? 14.626 9.940 -2.592 1.00 94.94 81 PRO A O 1
ATOM 615 N N . LEU A 1 82 ? 13.202 9.763 -0.863 1.00 93.00 82 LEU A N 1
ATOM 616 C CA . LEU A 1 82 ? 12.194 8.962 -1.568 1.00 93.00 82 LEU A CA 1
ATOM 617 C C . LEU A 1 82 ? 11.823 9.540 -2.934 1.00 93.00 82 LEU A C 1
ATOM 619 O O . LEU A 1 82 ? 11.751 8.808 -3.912 1.00 93.00 82 LEU A O 1
ATOM 623 N N . HIS A 1 83 ? 11.592 10.849 -3.010 1.00 92.19 83 HIS A N 1
ATOM 624 C CA . HIS A 1 83 ? 11.167 11.492 -4.251 1.00 92.19 83 HIS A CA 1
ATOM 625 C C . HIS A 1 83 ? 12.201 11.351 -5.376 1.00 92.19 83 HIS A C 1
ATOM 627 O O . HIS A 1 83 ? 11.836 11.045 -6.511 1.00 92.19 83 HIS A O 1
ATOM 633 N N . ASP A 1 84 ? 13.480 11.557 -5.069 1.00 93.12 84 ASP A N 1
ATOM 634 C CA . ASP A 1 84 ? 14.537 11.464 -6.074 1.00 93.12 84 ASP A CA 1
ATOM 635 C C . ASP A 1 84 ? 14.788 10.002 -6.460 1.00 93.12 84 ASP A C 1
ATOM 637 O O . ASP A 1 84 ? 14.923 9.702 -7.644 1.00 93.12 84 ASP A O 1
ATOM 641 N N . GLY A 1 85 ? 14.708 9.077 -5.497 1.00 92.25 85 GLY A N 1
ATOM 642 C CA . GLY A 1 85 ? 14.731 7.638 -5.773 1.00 92.25 85 GLY A CA 1
ATOM 643 C C . GLY A 1 85 ? 13.588 7.189 -6.691 1.00 92.25 85 GLY A C 1
ATOM 644 O O . GLY A 1 85 ? 13.825 6.477 -7.663 1.00 92.25 85 GLY A O 1
ATOM 645 N N . LEU A 1 86 ? 12.358 7.660 -6.449 1.00 91.94 86 LEU A N 1
ATOM 646 C CA . LEU A 1 86 ? 11.198 7.368 -7.300 1.00 91.94 86 LEU A CA 1
ATOM 647 C C . LEU A 1 86 ? 11.370 7.919 -8.719 1.00 91.94 86 LEU A C 1
ATOM 649 O O . LEU A 1 86 ? 10.989 7.256 -9.681 1.00 91.94 86 LEU A O 1
ATOM 653 N N . LYS A 1 87 ? 11.951 9.114 -8.873 1.00 91.81 87 LYS A N 1
ATOM 654 C CA . LYS A 1 87 ? 12.249 9.676 -10.198 1.00 91.81 87 LYS A CA 1
ATOM 655 C C . LYS A 1 87 ? 13.235 8.816 -10.975 1.00 91.81 87 LYS A C 1
ATOM 657 O O . LYS A 1 87 ? 12.992 8.562 -12.153 1.00 91.81 87 LYS A O 1
ATOM 662 N N . THR A 1 88 ? 14.315 8.379 -10.328 1.00 90.88 88 THR A N 1
ATOM 663 C CA . THR A 1 88 ? 15.288 7.469 -10.939 1.00 90.88 88 THR A CA 1
ATOM 664 C C . THR A 1 88 ? 14.615 6.159 -11.333 1.00 90.88 88 THR A C 1
ATOM 666 O O . THR A 1 88 ? 14.716 5.759 -12.487 1.00 90.88 88 THR A O 1
ATOM 669 N N . LEU A 1 89 ? 13.845 5.549 -10.424 1.00 90.50 89 LEU A N 1
ATOM 670 C CA . LEU A 1 89 ? 13.140 4.294 -10.681 1.00 90.50 89 LEU A CA 1
ATOM 671 C C . LEU A 1 89 ? 12.202 4.390 -11.890 1.00 90.50 89 LEU A C 1
ATOM 673 O O . LEU A 1 89 ? 12.343 3.609 -12.822 1.00 90.50 89 LEU A O 1
ATOM 677 N N . ILE A 1 90 ? 11.296 5.372 -11.912 1.00 88.75 90 ILE A N 1
ATOM 678 C CA . ILE A 1 90 ? 10.313 5.545 -12.998 1.00 88.75 90 ILE A CA 1
ATOM 679 C C . ILE A 1 90 ? 11.009 5.843 -14.337 1.00 88.75 90 ILE A C 1
ATOM 681 O O . ILE A 1 90 ? 10.596 5.344 -15.389 1.00 88.75 90 ILE A O 1
ATOM 685 N N . GLY A 1 91 ? 12.068 6.660 -14.310 1.00 86.44 91 GLY A N 1
ATOM 686 C CA . GLY A 1 91 ? 12.858 6.983 -15.497 1.00 86.44 91 GLY A CA 1
ATOM 687 C C . GLY A 1 91 ? 13.553 5.754 -16.083 1.00 86.44 91 GLY A C 1
ATOM 688 O O . GLY A 1 91 ? 13.483 5.530 -17.291 1.00 86.44 91 GLY A O 1
ATOM 689 N N . SER A 1 92 ? 14.166 4.935 -15.229 1.00 84.50 92 SER A N 1
ATOM 690 C CA . SER A 1 92 ? 14.828 3.696 -15.636 1.00 84.50 92 SER A CA 1
ATOM 691 C C . SER A 1 92 ? 13.821 2.635 -16.082 1.00 84.50 92 SER A C 1
ATOM 693 O O . SER A 1 92 ? 14.044 1.974 -17.094 1.00 84.50 92 SER A O 1
ATOM 695 N N . GLU A 1 93 ? 12.692 2.490 -15.382 1.00 82.75 93 GLU A N 1
ATOM 696 C CA . GLU A 1 93 ? 11.691 1.450 -15.649 1.00 82.75 93 GLU A CA 1
ATOM 697 C C . GLU A 1 93 ? 11.100 1.574 -17.051 1.00 82.75 93 GLU A C 1
ATOM 699 O O . GLU A 1 93 ? 10.868 0.564 -17.694 1.00 82.75 93 GLU A O 1
ATOM 704 N N . SER A 1 94 ? 10.943 2.789 -17.581 1.00 71.75 94 SER A N 1
ATOM 705 C CA . SER A 1 94 ? 10.374 3.012 -18.920 1.00 71.75 94 SER A CA 1
ATOM 706 C C . SER A 1 94 ? 11.232 2.425 -20.058 1.00 71.75 94 SER A C 1
ATOM 708 O O . SER A 1 94 ? 10.714 2.117 -21.129 1.00 71.75 94 SER A O 1
ATOM 710 N N . THR A 1 95 ? 12.533 2.212 -19.828 1.00 75.94 95 THR A N 1
ATOM 711 C CA . THR A 1 95 ? 13.485 1.765 -20.862 1.00 75.94 95 THR A CA 1
ATOM 712 C C . THR A 1 95 ? 13.317 0.302 -21.292 1.00 75.94 95 THR A C 1
ATOM 714 O O . THR A 1 95 ? 13.757 -0.063 -22.382 1.00 75.94 95 THR A O 1
ATOM 717 N N . MET A 1 96 ? 12.672 -0.536 -20.471 1.00 74.50 96 MET A N 1
ATOM 718 C CA . MET A 1 96 ? 12.524 -1.979 -20.711 1.00 74.50 96 MET A CA 1
ATOM 719 C C . MET A 1 96 ? 11.158 -2.388 -21.310 1.00 74.50 96 MET A C 1
ATOM 721 O O . MET A 1 96 ? 11.153 -3.120 -22.303 1.00 74.50 96 MET A O 1
ATOM 725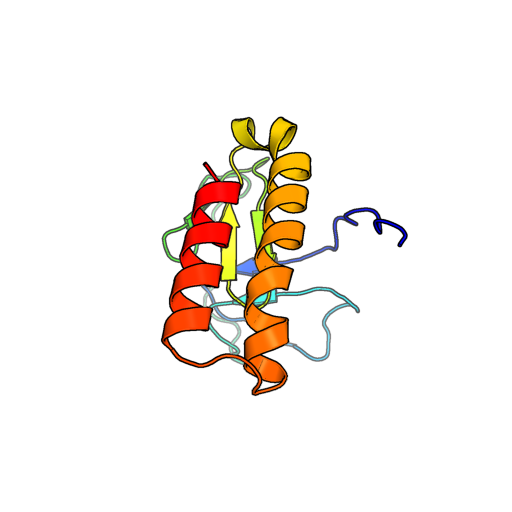 N N . PRO A 1 97 ? 9.997 -1.925 -20.803 1.00 73.69 97 PRO A N 1
ATOM 726 C CA . PRO A 1 97 ? 8.687 -2.300 -21.320 1.00 73.69 97 PRO A CA 1
ATOM 727 C C . PRO A 1 97 ? 8.448 -1.815 -22.747 1.00 73.69 97 PRO A C 1
ATOM 729 O O . PRO A 1 97 ? 7.812 -2.530 -23.514 1.00 73.69 97 PRO A O 1
ATOM 732 N N . GLU A 1 98 ? 8.951 -0.634 -23.122 1.00 79.44 98 GLU A N 1
ATOM 733 C CA . GLU A 1 98 ? 8.679 -0.035 -24.433 1.00 79.44 98 GLU A CA 1
ATOM 734 C C . GLU A 1 98 ? 9.178 -0.914 -25.604 1.00 79.44 98 GLU A C 1
ATOM 736 O O . GLU A 1 98 ? 8.357 -1.277 -26.454 1.00 79.44 98 GLU A O 1
ATOM 741 N N . PRO A 1 99 ? 10.455 -1.357 -25.657 1.00 79.00 99 PRO A N 1
ATOM 742 C CA . PRO A 1 99 ? 10.927 -2.250 -26.722 1.00 79.00 99 PRO A CA 1
ATOM 743 C C . PRO A 1 99 ? 10.255 -3.629 -26.737 1.00 79.00 99 PRO A C 1
ATOM 745 O O . PRO A 1 99 ? 10.045 -4.207 -27.806 1.00 79.00 99 PRO A O 1
ATOM 748 N N . VAL A 1 100 ? 9.916 -4.170 -25.561 1.00 82.69 100 VAL A N 1
ATOM 749 C CA . VAL A 1 100 ? 9.257 -5.481 -25.433 1.00 82.69 100 VAL A CA 1
ATOM 750 C C . VAL A 1 100 ? 7.815 -5.410 -25.936 1.00 82.69 100 VAL A C 1
ATOM 752 O O . VAL A 1 100 ? 7.394 -6.253 -26.725 1.00 82.69 100 VAL A O 1
ATOM 755 N N . GLN A 1 101 ? 7.064 -4.382 -25.538 1.00 82.50 101 GLN A N 1
ATOM 756 C CA . GLN A 1 101 ? 5.682 -4.168 -25.981 1.00 82.50 101 GLN A CA 1
ATOM 757 C C . GLN A 1 101 ? 5.595 -3.849 -27.478 1.00 82.50 101 GLN A C 1
ATOM 759 O O . GLN A 1 101 ? 4.636 -4.256 -28.131 1.00 82.50 101 GLN A O 1
ATOM 764 N N . ALA A 1 102 ? 6.606 -3.175 -28.037 1.00 85.62 102 ALA A N 1
ATOM 765 C CA . ALA A 1 102 ? 6.724 -2.934 -29.474 1.00 85.62 102 ALA A CA 1
ATOM 766 C C . ALA A 1 102 ? 7.108 -4.193 -30.281 1.00 85.62 102 ALA A C 1
ATOM 768 O O . ALA A 1 102 ? 7.108 -4.153 -31.512 1.00 85.62 102 ALA A O 1
ATOM 769 N N . GLY A 1 103 ? 7.447 -5.304 -29.614 1.00 85.19 103 GLY A N 1
ATOM 770 C CA . GLY A 1 103 ? 7.906 -6.537 -30.256 1.00 85.19 103 GLY A CA 1
ATOM 771 C C . GLY A 1 103 ? 9.280 -6.413 -30.920 1.00 85.19 103 GLY A C 1
ATOM 772 O O . GLY A 1 103 ? 9.631 -7.246 -31.752 1.00 85.19 103 GLY A O 1
ATOM 773 N N . SER A 1 104 ? 10.048 -5.370 -30.588 1.00 82.06 104 SER A N 1
ATOM 774 C CA . SER A 1 104 ? 11.351 -5.073 -31.191 1.00 82.06 104 SER A CA 1
ATOM 775 C C . SER A 1 104 ? 12.538 -5.623 -30.397 1.00 82.06 104 SER A C 1
ATOM 777 O O . SER A 1 104 ? 13.669 -5.518 -30.864 1.00 82.06 104 SER A O 1
ATOM 779 N N . ALA A 1 105 ? 12.302 -6.185 -29.208 1.00 84.75 105 ALA A N 1
ATOM 780 C CA . ALA A 1 105 ? 13.332 -6.798 -28.376 1.00 84.75 105 ALA A CA 1
ATOM 781 C C . ALA A 1 105 ? 13.265 -8.329 -28.447 1.00 84.75 105 ALA A C 1
ATOM 783 O O . ALA A 1 105 ? 12.223 -8.932 -28.186 1.00 84.75 105 ALA A O 1
ATOM 784 N N . ASP A 1 106 ? 14.397 -8.954 -28.766 1.00 89.12 106 ASP A N 1
ATOM 785 C CA . ASP A 1 106 ? 14.608 -10.377 -28.524 1.00 89.12 10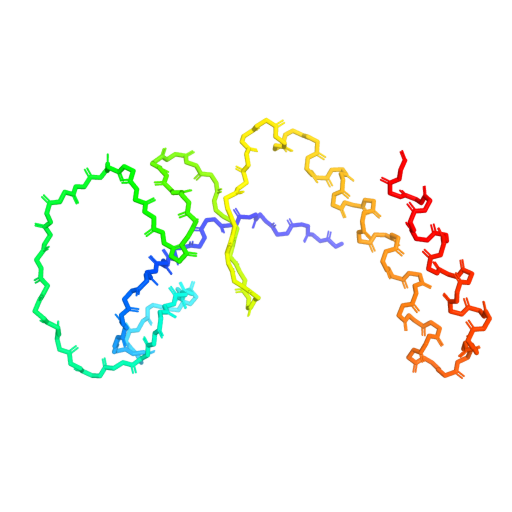6 ASP A CA 1
ATOM 786 C C . ASP A 1 106 ? 15.108 -10.617 -27.084 1.00 89.12 106 ASP A C 1
ATOM 788 O O . ASP A 1 106 ? 15.258 -9.689 -26.285 1.00 89.12 106 ASP A O 1
ATOM 792 N N . PHE A 1 107 ? 15.356 -11.879 -26.725 1.00 89.31 107 PHE A N 1
ATOM 793 C CA . PHE A 1 107 ? 15.810 -12.231 -25.377 1.00 89.31 107 PHE A CA 1
ATOM 794 C C . PHE A 1 107 ? 17.161 -11.595 -25.007 1.00 89.31 107 PHE A C 1
ATOM 796 O O . PHE A 1 107 ? 17.374 -11.241 -23.847 1.00 89.31 107 PHE A O 1
ATOM 803 N N . ALA A 1 108 ? 18.073 -11.445 -25.973 1.00 91.19 108 ALA A N 1
ATOM 804 C CA . ALA A 1 108 ? 19.386 -10.861 -25.721 1.00 91.19 108 ALA A CA 1
ATOM 805 C C . ALA A 1 108 ? 19.264 -9.360 -25.430 1.00 91.19 108 ALA A C 1
ATOM 807 O O . ALA A 1 108 ? 19.886 -8.858 -24.492 1.00 91.19 108 ALA A O 1
ATOM 808 N N . GLU A 1 109 ? 18.412 -8.663 -26.180 1.00 88.25 109 GLU A N 1
ATOM 809 C CA . GLU A 1 109 ? 18.130 -7.250 -25.947 1.00 88.25 109 GLU A CA 1
ATOM 810 C C . GLU A 1 109 ? 17.381 -7.028 -24.627 1.00 88.25 109 GLU A C 1
ATOM 812 O O . GLU A 1 109 ? 17.733 -6.127 -23.867 1.00 88.25 109 GLU A O 1
ATOM 817 N N . PHE A 1 110 ? 16.420 -7.892 -24.285 1.00 88.94 110 PHE A N 1
ATOM 818 C CA . PHE A 1 110 ? 15.756 -7.857 -22.979 1.00 88.94 110 PHE A CA 1
ATOM 819 C C . PHE A 1 110 ? 16.750 -7.999 -21.816 1.00 88.94 110 PHE A C 1
ATOM 821 O O . PHE A 1 110 ? 16.696 -7.227 -20.856 1.00 88.94 110 PHE A O 1
ATOM 828 N N . ALA A 1 111 ? 17.678 -8.957 -21.902 1.00 90.00 111 ALA A N 1
ATOM 829 C CA . ALA A 1 111 ? 18.703 -9.150 -20.879 1.00 90.00 111 ALA A CA 1
ATOM 830 C C . ALA A 1 111 ? 19.590 -7.902 -20.728 1.00 90.00 111 ALA A C 1
ATOM 832 O O . ALA A 1 111 ? 19.826 -7.450 -19.609 1.00 90.00 111 ALA A O 1
ATOM 833 N N . ARG A 1 112 ? 20.009 -7.291 -21.846 1.00 90.25 112 ARG A N 1
ATOM 834 C CA . ARG A 1 112 ? 20.801 -6.051 -21.849 1.00 90.25 112 ARG A CA 1
ATOM 835 C C . ARG A 1 112 ? 20.058 -4.885 -21.188 1.00 90.25 112 ARG A C 1
ATOM 837 O O . ARG A 1 112 ? 20.655 -4.156 -20.398 1.00 90.25 112 ARG A O 1
ATOM 844 N N . LEU A 1 113 ? 18.776 -4.703 -21.511 1.00 88.50 113 LEU A N 1
ATOM 845 C CA . LEU A 1 113 ? 17.926 -3.661 -20.922 1.00 88.50 113 LEU A CA 1
ATOM 846 C C . LEU A 1 113 ? 17.697 -3.890 -19.423 1.00 88.50 113 LEU A C 1
ATOM 848 O O . LEU A 1 113 ? 17.689 -2.931 -18.658 1.00 88.50 113 LEU A O 1
ATOM 852 N N . SER A 1 114 ? 17.571 -5.149 -18.999 1.00 86.44 114 SER A N 1
ATOM 853 C CA . SER A 1 114 ? 17.388 -5.509 -17.587 1.00 86.44 114 SER A CA 1
ATOM 854 C C . SER A 1 114 ? 18.628 -5.170 -16.757 1.00 86.44 114 SER A C 1
ATOM 856 O O . SER A 1 114 ? 18.505 -4.531 -15.718 1.00 86.44 114 SER A O 1
ATOM 858 N N . THR A 1 115 ? 19.827 -5.503 -17.247 1.00 89.44 115 THR A N 1
ATOM 859 C CA . THR A 1 115 ? 21.083 -5.105 -16.588 1.00 89.44 115 THR A CA 1
ATOM 860 C C . THR A 1 115 ? 21.225 -3.586 -16.515 1.00 89.44 115 THR A C 1
ATOM 862 O O . THR A 1 115 ? 21.540 -3.055 -15.459 1.00 89.44 115 THR A O 1
ATOM 865 N N . ALA A 1 116 ? 20.930 -2.864 -17.603 1.00 87.19 116 ALA A N 1
ATOM 866 C CA . ALA A 1 116 ? 21.006 -1.402 -17.603 1.00 87.19 116 ALA A CA 1
ATOM 867 C C . ALA A 1 116 ? 20.028 -0.752 -16.604 1.00 87.19 116 ALA A C 1
ATOM 869 O O . ALA A 1 116 ? 20.350 0.275 -16.008 1.00 87.19 116 ALA A O 1
ATOM 870 N N . PHE A 1 117 ? 18.845 -1.346 -16.418 1.00 87.88 117 PHE A N 1
ATOM 871 C CA . PHE A 1 117 ? 17.888 -0.927 -15.398 1.00 87.88 117 PHE A CA 1
ATOM 872 C C . PHE A 1 117 ? 18.440 -1.133 -13.980 1.00 87.88 117 PHE A C 1
ATOM 874 O O . PHE A 1 117 ? 18.388 -0.202 -13.182 1.00 87.88 117 PHE A O 1
ATOM 881 N N . GLU A 1 118 ? 18.997 -2.309 -13.676 1.00 86.62 118 GLU A N 1
ATOM 882 C CA . GLU A 1 118 ? 19.595 -2.612 -12.365 1.00 86.62 118 GLU A CA 1
ATOM 883 C C . GLU A 1 118 ? 20.796 -1.703 -12.052 1.00 86.62 118 GLU A C 1
ATOM 885 O O . GLU A 1 118 ? 20.878 -1.139 -10.958 1.00 86.62 118 GLU A O 1
ATOM 890 N N . ASP A 1 119 ? 21.679 -1.481 -13.029 1.00 87.50 119 ASP A N 1
ATOM 891 C CA . ASP A 1 119 ? 22.840 -0.593 -12.897 1.00 87.50 119 ASP A CA 1
ATOM 892 C C . ASP A 1 119 ? 22.425 0.855 -12.592 1.00 87.50 119 ASP A C 1
ATOM 894 O O . ASP A 1 119 ? 23.104 1.554 -11.847 1.00 87.50 119 ASP A O 1
ATOM 898 N N . ALA A 1 120 ? 21.293 1.320 -13.131 1.00 84.12 120 ALA A N 1
ATOM 899 C CA . ALA A 1 120 ? 20.791 2.671 -12.882 1.00 84.12 120 ALA A CA 1
ATOM 900 C C . ALA A 1 120 ? 20.196 2.865 -11.471 1.00 84.12 120 ALA A C 1
ATOM 902 O O . ALA A 1 120 ? 19.936 4.003 -11.072 1.00 84.12 120 ALA A O 1
ATOM 903 N N . LEU A 1 121 ? 19.945 1.776 -10.736 1.00 80.69 121 LEU A N 1
ATOM 904 C CA . LEU A 1 121 ? 19.404 1.790 -9.373 1.00 80.69 121 LEU A CA 1
ATOM 905 C C . LEU A 1 121 ? 20.479 1.648 -8.284 1.00 80.69 121 LEU A C 1
ATOM 907 O O . LEU A 1 121 ? 20.136 1.726 -7.101 1.00 80.69 121 LEU A O 1
ATOM 911 N N . THR A 1 122 ? 21.740 1.433 -8.670 1.00 72.06 122 THR A N 1
ATOM 912 C CA . THR A 1 122 ? 22.874 1.164 -7.769 1.00 72.06 122 THR A CA 1
ATOM 913 C C . THR A 1 122 ? 23.822 2.358 -7.694 1.00 72.06 122 THR A C 1
ATOM 915 O O . THR A 1 122 ? 24.330 2.631 -6.582 1.00 72.06 122 THR A O 1
#

Foldseek 3Di:
DDPDPPPPQAEEEAQAEDEPPVVDPPRHYYHYVYHDHDPPPDDDDDDQDWDARPNATDGPPWDWDQDPVGIHTDDPVCVVCVVVLVVLLVVLVVQQVVCVVVVNDDPVNNVVSVVSSVVSND

Sequence (122 aa):
MTLSPVIRAPEAQTNGIVRDMTDLPDRFPILAGGIDPSHGFVHVREIDQPVEVFGMPVAQGVFVHADRHGATVIPQTVLPPLHDGLKTLIGSESTMPEPVQAGSADFAEFARLSTAFEDALT

Organism: NCBI:txid1387277

Radius of gyration: 19.88 Å; Cα contacts (8 Å, |Δi|>4): 101; chains: 1; bounding box: 46×31×53 Å

pLDDT: mean 85.72, std 14.46, range [26.38, 97.12]